Protein AF-A0A640UUY5-F1 (afdb_monomer_lite)

Sequence (96 aa):
MIVTTAAQTWGETGHARYAFRLRVSSTANALLLAEWDRCRWVWNECVAKSKAVYAHNRAHPEDRQTCGPVQLSAMLTEARARIPWLCEAPRCRSSN

Secondary structure (DSSP, 8-state):
----PPPP--SS-------------HHHHHHHHHHHHHHHHHHHHHHHHHHHHHHHHHH-SSS-----HHHHHHHHHHHHHH-HHHH---------

Structure (mmCIF, N/CA/C/O backbone):
data_AF-A0A640UUY5-F1
#
_entry.id   AF-A0A640UUY5-F1
#
loop_
_atom_site.group_PDB
_atom_site.id
_atom_site.type_symbol
_atom_site.label_atom_id
_atom_site.label_alt_id
_atom_site.label_comp_id
_atom_site.label_asym_id
_atom_site.label_entity_id
_atom_site.label_seq_id
_atom_site.pdbx_PDB_ins_code
_atom_site.Cartn_x
_atom_site.Cartn_y
_atom_site.Cartn_z
_atom_site.occupancy
_atom_site.B_iso_or_equiv
_atom_site.auth_seq_id
_atom_site.auth_comp_id
_atom_site.auth_asym_id
_atom_site.auth_atom_id
_atom_site.pdbx_PDB_model_num
ATOM 1 N N . MET A 1 1 ? 4.110 -20.429 12.280 1.00 35.44 1 MET A N 1
ATOM 2 C CA . MET A 1 1 ? 5.572 -20.522 12.472 1.00 35.44 1 MET A CA 1
ATOM 3 C C . MET A 1 1 ? 5.913 -19.624 13.652 1.00 35.44 1 MET A C 1
ATOM 5 O O . MET A 1 1 ? 5.763 -18.416 13.534 1.00 35.44 1 MET A O 1
ATOM 9 N N . ILE A 1 2 ? 6.183 -20.204 14.822 1.00 36.06 2 ILE A N 1
ATOM 10 C CA . ILE A 1 2 ? 6.481 -19.445 16.047 1.00 36.06 2 ILE A CA 1
ATOM 11 C C . ILE A 1 2 ? 7.974 -19.113 16.001 1.00 36.06 2 ILE A C 1
ATOM 13 O O . ILE A 1 2 ? 8.793 -20.026 15.952 1.00 36.06 2 ILE A O 1
ATOM 17 N N . VAL A 1 3 ? 8.324 -17.827 15.947 1.00 37.91 3 VAL A N 1
ATOM 18 C CA . VAL A 1 3 ? 9.723 -17.384 15.991 1.00 37.91 3 VAL A CA 1
ATOM 19 C C . VAL A 1 3 ? 10.154 -17.347 17.453 1.00 37.91 3 VAL A C 1
ATOM 21 O O . VAL A 1 3 ? 9.717 -16.490 18.219 1.00 37.91 3 VAL A O 1
ATOM 24 N N . THR A 1 4 ? 10.983 -18.310 17.843 1.00 43.22 4 THR A N 1
ATOM 25 C CA . THR A 1 4 ? 11.621 -18.365 19.161 1.00 43.22 4 THR A CA 1
ATOM 26 C C . THR A 1 4 ? 12.947 -17.614 19.093 1.00 43.22 4 THR A C 1
ATOM 28 O O . THR A 1 4 ? 13.912 -18.114 18.521 1.00 43.22 4 THR A O 1
ATOM 31 N N . THR A 1 5 ? 13.009 -16.415 19.670 1.00 48.38 5 THR A N 1
ATOM 32 C CA . THR A 1 5 ? 14.272 -15.685 19.862 1.00 48.38 5 THR A CA 1
ATOM 33 C C . THR A 1 5 ? 14.989 -16.234 21.099 1.00 48.38 5 THR A C 1
ATOM 35 O O . THR A 1 5 ? 14.388 -16.329 22.170 1.00 48.38 5 THR A O 1
ATOM 38 N N . ALA A 1 6 ? 16.258 -16.626 20.949 1.00 54.06 6 ALA A N 1
ATOM 39 C CA . ALA A 1 6 ? 17.086 -17.170 22.025 1.00 54.06 6 ALA A CA 1
ATOM 40 C C . ALA A 1 6 ? 17.405 -16.112 23.098 1.00 54.06 6 ALA A C 1
ATOM 42 O O . ALA A 1 6 ? 17.679 -14.954 22.784 1.00 54.06 6 ALA A O 1
ATOM 43 N N . ALA A 1 7 ? 17.371 -16.529 24.365 1.00 53.00 7 ALA A N 1
ATOM 44 C CA . ALA A 1 7 ? 17.656 -15.689 25.523 1.00 53.00 7 ALA A CA 1
ATOM 45 C C . ALA A 1 7 ? 19.172 -15.532 25.735 1.00 53.00 7 ALA A C 1
ATOM 47 O O . ALA A 1 7 ? 19.895 -16.525 25.786 1.00 53.00 7 ALA A O 1
ATOM 48 N N . GLN A 1 8 ? 19.642 -14.292 25.892 1.00 49.50 8 GLN A N 1
ATOM 49 C CA . GLN A 1 8 ? 20.980 -13.991 26.409 1.00 49.50 8 GLN A CA 1
ATOM 50 C C . GLN A 1 8 ? 20.921 -13.884 27.935 1.00 49.50 8 GLN A C 1
ATOM 52 O O . GLN A 1 8 ? 20.095 -13.151 28.478 1.00 49.50 8 GLN A O 1
ATOM 57 N N . THR A 1 9 ? 21.797 -14.616 28.621 1.00 53.59 9 THR A N 1
ATOM 58 C CA . THR A 1 9 ? 21.913 -14.618 30.082 1.00 53.59 9 THR A CA 1
ATOM 59 C C . THR A 1 9 ? 22.946 -13.587 30.523 1.00 53.59 9 THR A C 1
ATOM 61 O O . THR A 1 9 ? 24.149 -13.818 30.396 1.00 53.59 9 THR A O 1
ATOM 64 N N . TRP A 1 10 ? 22.479 -12.460 31.052 1.00 46.84 10 TRP A N 1
ATOM 65 C CA . TRP A 1 10 ? 23.286 -11.573 31.891 1.00 46.84 10 TRP A CA 1
ATOM 66 C C . TRP A 1 10 ? 22.914 -11.816 33.358 1.00 46.8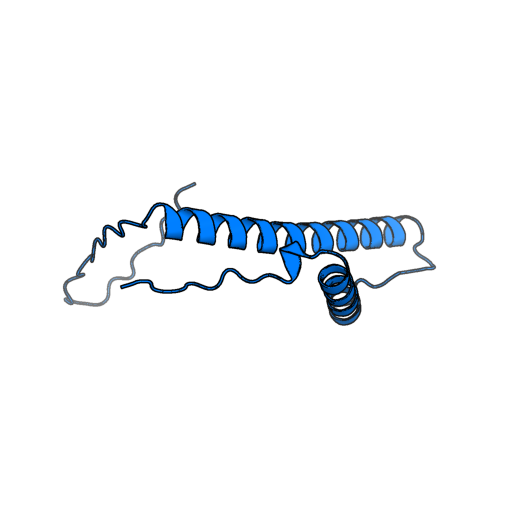4 10 TRP A C 1
ATOM 68 O O . TRP A 1 10 ? 21.750 -12.077 33.655 1.00 46.84 10 TRP A O 1
ATOM 78 N N . GLY A 1 11 ? 23.926 -11.818 34.232 1.00 52.12 11 GLY A N 1
ATOM 79 C CA . GLY A 1 11 ? 23.881 -12.295 35.619 1.00 52.12 11 GLY A CA 1
ATOM 80 C C . GLY A 1 11 ? 22.692 -11.811 36.455 1.00 52.12 11 GLY A C 1
ATOM 81 O O . GLY A 1 11 ? 22.138 -10.744 36.203 1.00 52.12 11 GLY A O 1
ATOM 82 N N . GLU A 1 12 ? 22.314 -12.656 37.423 1.00 65.50 12 GLU A N 1
ATOM 83 C CA . GLU A 1 12 ? 21.262 -12.506 38.446 1.00 65.50 12 GLU A CA 1
ATOM 84 C C . GLU A 1 12 ? 20.436 -11.211 38.376 1.00 65.50 12 GLU A C 1
ATOM 86 O O . GLU A 1 12 ? 20.540 -10.307 39.198 1.00 65.50 12 GLU A O 1
ATOM 91 N N . THR A 1 13 ? 19.563 -11.139 37.377 1.00 57.91 13 THR A N 1
ATOM 92 C CA . THR A 1 13 ? 18.531 -10.113 37.251 1.00 57.91 13 THR A CA 1
ATOM 93 C C . THR A 1 13 ? 17.258 -10.842 36.855 1.00 57.91 13 THR A C 1
ATOM 95 O O . THR A 1 13 ? 17.090 -11.284 35.721 1.00 57.91 13 THR A O 1
ATOM 98 N N . GLY A 1 14 ? 16.394 -11.086 37.846 1.00 62.47 14 GLY A N 1
ATOM 99 C CA . GLY A 1 14 ? 15.186 -11.895 37.687 1.00 62.47 14 GLY A CA 1
ATOM 100 C C . GLY A 1 14 ? 14.373 -11.463 36.466 1.00 62.47 14 GLY A C 1
ATOM 101 O O . GLY A 1 14 ? 13.906 -10.329 36.380 1.00 62.47 14 GLY A O 1
ATOM 102 N N . HIS A 1 15 ? 14.209 -12.368 35.502 1.00 64.62 15 HIS A N 1
ATOM 103 C CA . HIS A 1 15 ? 13.438 -12.101 34.295 1.00 64.62 15 HIS A CA 1
ATOM 104 C C . HIS A 1 15 ? 11.941 -12.029 34.630 1.00 64.62 15 HIS A C 1
ATOM 106 O O . HIS A 1 15 ? 11.269 -13.052 34.767 1.00 64.62 15 HIS A O 1
ATOM 112 N N . ALA A 1 16 ? 11.392 -10.819 34.730 1.00 72.81 16 ALA A N 1
ATOM 113 C CA . ALA A 1 16 ? 9.951 -10.620 34.827 1.00 72.81 16 ALA A CA 1
ATOM 114 C C . ALA A 1 16 ? 9.305 -10.795 33.442 1.00 72.81 16 ALA A C 1
ATOM 116 O O . ALA A 1 16 ? 9.428 -9.942 32.561 1.00 72.81 16 ALA A O 1
ATOM 117 N N . ARG A 1 17 ? 8.598 -11.912 33.233 1.00 74.94 17 ARG A N 1
ATOM 118 C CA . ARG A 1 17 ? 7.712 -12.086 32.073 1.00 74.94 17 ARG A CA 1
ATOM 119 C C . ARG A 1 17 ? 6.372 -11.424 32.365 1.00 74.94 17 ARG A C 1
ATOM 121 O O . ARG A 1 17 ? 5.518 -11.996 33.037 1.00 74.94 17 ARG A O 1
ATOM 128 N N . TYR A 1 18 ? 6.172 -10.237 31.812 1.00 66.25 18 TYR A N 1
ATOM 129 C CA . TYR A 1 18 ? 4.861 -9.605 31.814 1.00 66.25 18 TYR A CA 1
ATOM 130 C C . TYR A 1 18 ? 3.973 -10.254 30.751 1.00 66.25 18 TYR A C 1
ATOM 132 O O . TYR A 1 18 ? 4.172 -10.074 29.550 1.00 66.25 18 TYR A O 1
ATOM 140 N N . ALA A 1 19 ? 2.988 -11.030 31.197 1.00 70.69 19 ALA A N 1
ATOM 141 C CA . ALA A 1 19 ? 1.937 -11.553 30.337 1.00 70.69 19 ALA A CA 1
ATOM 142 C C . ALA A 1 19 ? 0.747 -10.585 30.351 1.00 70.69 19 ALA A C 1
ATOM 144 O O . ALA A 1 19 ? -0.163 -10.702 31.171 1.00 70.69 19 ALA A O 1
ATOM 145 N N . PHE A 1 20 ? 0.744 -9.615 29.438 1.00 64.38 20 PHE A N 1
ATOM 146 C CA . PHE A 1 20 ? -0.415 -8.750 29.236 1.00 64.38 20 PHE A CA 1
ATOM 147 C C . PHE A 1 20 ? -1.458 -9.477 28.382 1.00 64.38 20 PHE A C 1
ATOM 149 O O . PHE A 1 20 ? -1.206 -9.808 27.224 1.00 64.38 20 PHE A O 1
ATOM 156 N N . ARG A 1 21 ? -2.655 -9.712 28.932 1.00 71.38 21 ARG A N 1
ATOM 157 C CA . ARG A 1 21 ? -3.824 -10.092 28.125 1.00 71.38 21 ARG A CA 1
ATOM 158 C C . ARG A 1 21 ? -4.527 -8.824 27.664 1.00 71.38 21 ARG A C 1
ATOM 160 O O . ARG A 1 21 ? -5.382 -8.296 28.372 1.00 71.38 21 ARG A O 1
ATOM 167 N N . LEU A 1 22 ? -4.164 -8.339 26.480 1.00 70.06 22 LEU A N 1
ATOM 168 C CA . LEU A 1 22 ? -4.882 -7.237 25.850 1.00 70.06 22 LEU A CA 1
ATOM 169 C C . LEU A 1 22 ? -6.270 -7.740 25.419 1.00 70.06 22 LEU A C 1
ATOM 171 O O . LEU A 1 22 ? -6.390 -8.543 24.495 1.00 70.06 22 LEU A O 1
ATOM 175 N N . ARG A 1 23 ? -7.331 -7.290 26.095 1.00 77.19 23 ARG A N 1
ATOM 176 C CA . ARG A 1 23 ? -8.700 -7.439 25.589 1.00 77.19 23 ARG A CA 1
ATOM 177 C C . ARG A 1 23 ? -8.954 -6.304 24.610 1.00 77.19 23 ARG A C 1
ATOM 179 O O . ARG A 1 23 ? -9.325 -5.205 25.006 1.00 77.19 23 ARG A O 1
ATOM 186 N N . VAL A 1 24 ? -8.699 -6.569 23.335 1.00 73.44 24 VAL A N 1
ATOM 187 C CA . VAL A 1 24 ? -9.046 -5.646 22.254 1.00 73.44 24 VAL A CA 1
ATOM 188 C C . VAL A 1 24 ? -10.573 -5.591 22.172 1.00 73.44 24 VAL A C 1
ATOM 190 O O . VAL A 1 24 ? -11.221 -6.632 22.063 1.00 73.44 24 VAL A O 1
ATOM 193 N N . SER A 1 25 ? -11.162 -4.396 22.269 1.00 82.31 25 SER A N 1
ATOM 194 C CA . SER A 1 25 ? -12.599 -4.242 22.024 1.00 82.31 25 SER A CA 1
ATOM 195 C C . SER A 1 25 ? -12.919 -4.663 20.587 1.00 82.31 25 SER A C 1
ATOM 197 O O . SER A 1 25 ? -12.089 -4.508 19.691 1.00 82.31 25 SER A O 1
ATOM 199 N N . SER A 1 26 ? -14.119 -5.185 20.336 1.00 81.94 26 SER A N 1
ATOM 200 C CA . SER A 1 26 ? -14.542 -5.564 18.977 1.00 81.94 26 SER A CA 1
ATOM 201 C C . SER A 1 26 ? -14.355 -4.413 17.980 1.00 81.94 26 SER A C 1
ATOM 203 O O . SER A 1 26 ? -13.876 -4.632 16.869 1.00 81.94 26 SER A O 1
ATOM 205 N N . THR A 1 27 ? -14.626 -3.182 18.419 1.00 84.12 27 THR A N 1
ATOM 206 C CA . THR A 1 27 ? -14.374 -1.953 17.661 1.00 84.12 27 THR A CA 1
ATOM 207 C C . THR A 1 27 ? -12.893 -1.763 17.342 1.00 84.12 27 THR A C 1
ATOM 209 O O . THR A 1 27 ? -12.545 -1.558 16.185 1.00 84.12 27 THR A O 1
ATOM 212 N N . ALA A 1 28 ? -12.001 -1.867 18.331 1.00 84.38 28 ALA A N 1
ATOM 213 C CA . ALA A 1 28 ? -10.565 -1.711 18.103 1.00 84.38 28 ALA A CA 1
ATOM 214 C C . ALA A 1 28 ? -10.017 -2.785 17.148 1.00 84.38 28 ALA A C 1
ATOM 216 O O . ALA A 1 28 ? -9.191 -2.478 16.292 1.00 84.38 28 ALA A O 1
ATOM 217 N N . ASN A 1 29 ? -10.522 -4.018 17.231 1.00 85.88 29 ASN A N 1
ATOM 218 C CA . ASN A 1 29 ? -10.144 -5.085 16.307 1.00 85.88 29 ASN A CA 1
ATOM 219 C C . ASN A 1 29 ? -10.582 -4.773 14.867 1.00 85.88 29 ASN A C 1
ATOM 221 O O . ASN A 1 29 ? -9.788 -4.908 13.940 1.00 85.88 29 ASN A O 1
ATOM 225 N N . ALA A 1 30 ? -11.820 -4.305 14.680 1.00 86.00 30 ALA A N 1
ATOM 226 C CA . ALA A 1 30 ? -12.329 -3.923 13.364 1.00 86.00 30 ALA A CA 1
ATOM 227 C C . ALA A 1 30 ? -11.512 -2.778 12.739 1.00 86.00 30 ALA A C 1
ATOM 229 O O . ALA A 1 30 ? -11.181 -2.834 11.557 1.00 86.00 30 ALA A O 1
ATOM 230 N N . LEU A 1 31 ? -11.128 -1.771 13.533 1.00 84.94 31 LEU A N 1
ATOM 231 C CA . LEU A 1 31 ? -10.295 -0.662 13.056 1.00 84.94 31 LEU A CA 1
ATOM 232 C C .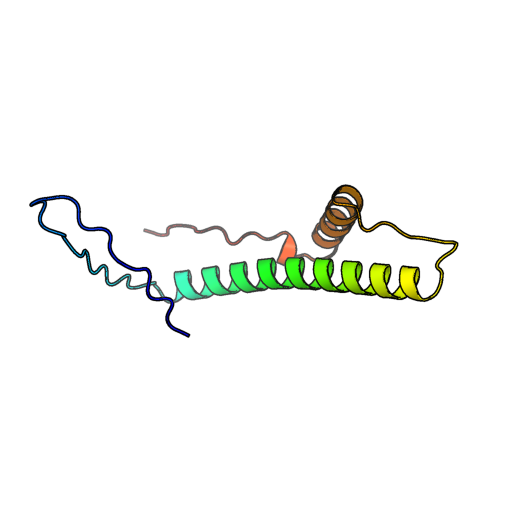 LEU A 1 31 ? -8.880 -1.119 12.677 1.00 84.94 31 LEU A C 1
ATOM 234 O O . LEU A 1 31 ? -8.353 -0.680 11.657 1.00 84.94 31 LEU A O 1
ATOM 238 N N . LEU A 1 32 ? -8.279 -2.017 13.464 1.00 85.69 32 LEU A N 1
ATOM 239 C CA . LEU A 1 32 ? -6.962 -2.581 13.162 1.00 85.69 32 LEU A CA 1
ATOM 240 C C . LEU A 1 32 ? -6.976 -3.392 11.866 1.00 85.69 32 LEU A C 1
ATOM 242 O O . LEU A 1 32 ? -6.071 -3.240 11.050 1.00 85.69 32 LEU A O 1
ATOM 246 N N . LEU A 1 33 ? -8.008 -4.210 11.649 1.00 87.38 33 LEU A N 1
ATOM 247 C CA . LEU A 1 33 ? -8.174 -4.952 10.398 1.00 87.38 33 LEU A CA 1
ATOM 248 C C . LEU A 1 33 ? -8.372 -4.004 9.210 1.00 87.38 33 LEU A C 1
ATOM 250 O O . LEU A 1 33 ? -7.707 -4.163 8.193 1.00 87.38 33 LEU A O 1
ATOM 254 N N . ALA A 1 34 ? -9.186 -2.958 9.364 1.00 86.00 34 ALA A N 1
ATOM 255 C CA . ALA A 1 34 ? -9.380 -1.960 8.315 1.00 86.00 34 ALA A CA 1
ATOM 256 C C . ALA A 1 34 ? -8.093 -1.182 7.975 1.00 86.00 34 ALA A C 1
ATOM 258 O O . ALA A 1 34 ? -7.905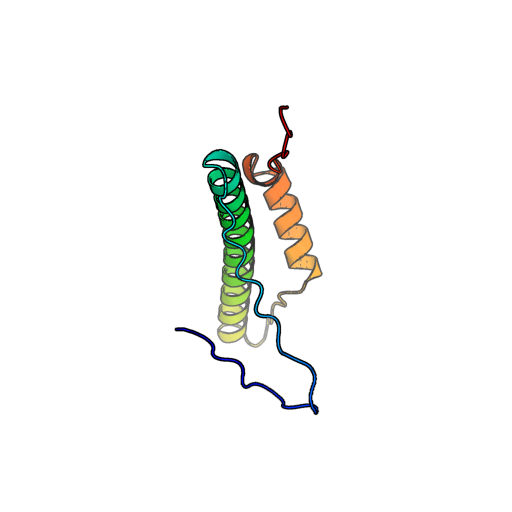 -0.752 6.839 1.00 86.00 34 ALA A O 1
ATOM 259 N N . GLU A 1 35 ? -7.205 -0.941 8.943 1.00 86.62 35 GLU A N 1
ATOM 260 C CA . GLU A 1 35 ? -5.869 -0.368 8.697 1.00 86.62 35 GLU A CA 1
ATOM 261 C C . GLU A 1 35 ? -4.933 -1.363 8.028 1.00 86.62 35 GLU A C 1
ATOM 263 O O . GLU A 1 35 ? -4.241 -1.022 7.065 1.00 86.62 35 GLU A O 1
ATOM 268 N N . TRP A 1 36 ? -4.963 -2.607 8.489 1.00 88.31 36 TRP A N 1
ATOM 269 C CA . TRP A 1 36 ? -4.183 -3.675 7.898 1.00 88.31 36 TRP A CA 1
ATOM 270 C C . TRP A 1 36 ? -4.532 -3.889 6.425 1.00 88.31 36 TRP A C 1
ATOM 272 O O . TRP A 1 36 ? -3.630 -3.956 5.593 1.00 88.31 36 TRP A O 1
ATOM 282 N N . ASP A 1 37 ? -5.818 -3.931 6.082 1.00 88.00 37 ASP A N 1
ATOM 283 C CA . ASP A 1 37 ? -6.278 -4.128 4.708 1.00 88.00 37 ASP A CA 1
ATOM 284 C C . ASP A 1 37 ? -5.818 -2.992 3.785 1.00 88.00 37 ASP A C 1
ATOM 286 O O . ASP A 1 37 ? -5.389 -3.244 2.656 1.00 88.00 37 ASP A O 1
ATOM 290 N N . ARG A 1 38 ? -5.790 -1.748 4.284 1.00 85.94 38 ARG A N 1
ATOM 291 C CA . ARG A 1 38 ? -5.254 -0.592 3.547 1.00 85.94 38 ARG A CA 1
ATOM 292 C C . ARG A 1 38 ? -3.752 -0.699 3.319 1.00 85.94 38 ARG A C 1
ATOM 294 O O . ARG A 1 38 ? -3.298 -0.572 2.181 1.00 85.94 38 ARG A O 1
ATOM 301 N N . CYS A 1 39 ? -2.983 -0.988 4.368 1.00 88.62 39 CYS A N 1
ATOM 302 C CA . CYS A 1 39 ? -1.537 -1.204 4.258 1.00 88.62 39 CYS A CA 1
ATOM 303 C C . CYS A 1 39 ? -1.212 -2.356 3.297 1.00 88.62 39 CYS A C 1
ATOM 305 O O . CYS A 1 39 ? -0.318 -2.249 2.456 1.00 88.62 39 CYS A O 1
ATOM 307 N N . ARG A 1 40 ? -1.975 -3.449 3.387 1.00 91.06 40 ARG A N 1
ATOM 308 C CA . ARG A 1 40 ? -1.841 -4.625 2.528 1.00 91.06 40 ARG A CA 1
ATOM 309 C C . ARG A 1 40 ? -2.138 -4.294 1.070 1.00 91.06 40 ARG A C 1
ATOM 311 O O . ARG A 1 40 ? -1.418 -4.768 0.194 1.00 91.06 40 ARG A O 1
ATOM 318 N N . TRP A 1 41 ? -3.159 -3.486 0.805 1.00 91.94 41 TRP A N 1
ATOM 319 C CA . TRP A 1 41 ? -3.462 -3.037 -0.549 1.00 91.94 41 TRP A CA 1
ATOM 320 C C . TRP A 1 41 ? -2.320 -2.200 -1.134 1.00 91.94 41 TRP A C 1
ATOM 322 O O . TRP A 1 41 ? -1.811 -2.539 -2.199 1.00 91.94 41 TRP A O 1
ATOM 332 N N . VAL A 1 42 ? -1.835 -1.189 -0.400 1.00 89.75 42 VAL A N 1
ATOM 333 C CA . VAL A 1 42 ? -0.702 -0.345 -0.834 1.00 89.75 42 VAL A CA 1
ATOM 334 C C . VAL A 1 42 ? 0.527 -1.193 -1.161 1.00 89.75 42 VAL A C 1
ATOM 336 O O . VAL A 1 42 ? 1.170 -1.000 -2.193 1.00 89.75 42 VAL A O 1
ATOM 339 N N . TRP A 1 43 ? 0.838 -2.166 -0.304 1.00 89.19 43 TRP A N 1
ATOM 340 C CA . TRP A 1 43 ? 1.931 -3.102 -0.537 1.00 89.19 43 TRP A CA 1
ATOM 341 C C . TRP A 1 43 ? 1.740 -3.912 -1.824 1.00 89.19 43 TRP A C 1
ATOM 343 O O . TRP A 1 43 ? 2.667 -4.021 -2.630 1.00 89.19 43 TRP A O 1
ATOM 353 N N . ASN A 1 44 ? 0.545 -4.465 -2.037 1.00 93.44 44 ASN A N 1
ATOM 354 C CA . ASN A 1 44 ? 0.250 -5.272 -3.218 1.00 93.44 44 ASN A CA 1
ATOM 355 C C . ASN A 1 44 ? 0.398 -4.468 -4.514 1.00 93.44 44 ASN A C 1
ATOM 357 O O . ASN A 1 44 ? 0.981 -4.985 -5.465 1.00 93.44 44 ASN A O 1
ATOM 361 N N . GLU A 1 45 ? -0.044 -3.210 -4.538 1.00 91.75 45 GLU A N 1
ATOM 362 C CA . GLU A 1 45 ? 0.123 -2.324 -5.697 1.00 91.75 45 GLU A CA 1
ATOM 363 C C . GLU A 1 45 ? 1.602 -2.052 -6.006 1.00 91.75 45 GLU A C 1
ATOM 365 O O . GLU A 1 45 ? 2.042 -2.179 -7.152 1.00 91.75 45 GLU A O 1
ATOM 370 N N . CYS A 1 46 ? 2.411 -1.762 -4.982 1.00 90.12 46 CYS A N 1
ATOM 371 C CA . CYS A 1 46 ? 3.858 -1.596 -5.143 1.00 90.12 46 CYS A CA 1
ATOM 372 C C . CYS A 1 46 ? 4.524 -2.868 -5.692 1.00 90.12 46 CYS A C 1
ATOM 374 O O . CYS A 1 46 ? 5.362 -2.801 -6.596 1.00 90.12 46 CYS A O 1
ATOM 376 N N . VAL A 1 47 ? 4.138 -4.041 -5.179 1.00 92.50 47 VAL A N 1
ATOM 377 C CA . VAL A 1 47 ? 4.658 -5.333 -5.650 1.00 92.50 47 VAL A CA 1
ATOM 378 C C . VAL A 1 47 ? 4.222 -5.616 -7.087 1.00 92.50 47 VAL A C 1
ATOM 380 O O . VAL A 1 47 ? 5.044 -6.067 -7.885 1.00 92.50 47 VAL A O 1
ATOM 383 N N . ALA A 1 48 ? 2.966 -5.346 -7.443 1.00 92.94 48 ALA A N 1
ATOM 384 C CA . ALA A 1 48 ? 2.459 -5.522 -8.800 1.00 92.94 48 ALA A CA 1
ATOM 385 C C . ALA A 1 48 ? 3.225 -4.639 -9.793 1.00 92.94 48 ALA A C 1
ATOM 387 O O . ALA A 1 48 ? 3.705 -5.135 -10.816 1.00 92.94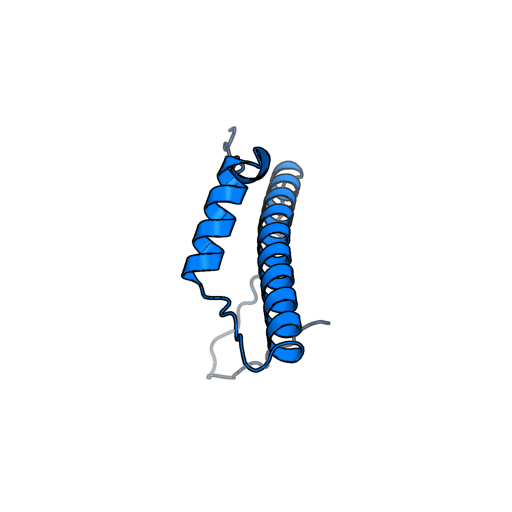 48 ALA A O 1
ATOM 388 N N . LYS A 1 49 ? 3.439 -3.361 -9.451 1.00 91.00 49 LYS A N 1
ATOM 389 C CA . LYS A 1 49 ? 4.219 -2.431 -10.275 1.00 91.00 49 LYS A CA 1
ATOM 390 C C . LYS A 1 49 ? 5.672 -2.881 -10.430 1.00 91.00 49 LYS A C 1
ATOM 392 O O . LYS A 1 49 ? 6.187 -2.893 -11.544 1.00 91.00 49 LYS A O 1
ATOM 397 N N . SER A 1 50 ? 6.311 -3.303 -9.338 1.00 89.00 50 SER A N 1
ATOM 398 C CA . SER A 1 50 ? 7.683 -3.823 -9.359 1.00 89.00 50 SER A CA 1
ATOM 399 C C . SER A 1 50 ? 7.813 -5.057 -10.258 1.00 89.00 50 SER A C 1
ATOM 401 O O . SER A 1 50 ? 8.698 -5.115 -11.111 1.00 89.00 50 SER A O 1
ATOM 403 N N . LYS A 1 51 ? 6.881 -6.012 -10.147 1.00 92.31 51 LYS A N 1
ATOM 404 C CA . LYS A 1 51 ? 6.844 -7.204 -11.008 1.00 92.31 51 LYS A CA 1
ATOM 405 C C . LYS A 1 51 ? 6.634 -6.854 -12.479 1.00 92.31 51 LYS A C 1
ATOM 407 O O . LYS A 1 51 ? 7.290 -7.451 -13.327 1.00 92.31 51 LYS A O 1
ATOM 412 N N . ALA A 1 52 ? 5.761 -5.893 -12.779 1.00 91.44 52 ALA A N 1
ATOM 413 C CA . ALA A 1 52 ? 5.524 -5.438 -14.146 1.00 91.44 52 ALA A CA 1
ATOM 414 C C . ALA A 1 52 ? 6.784 -4.807 -14.759 1.00 91.44 52 ALA A C 1
ATOM 416 O O . ALA A 1 52 ? 7.167 -5.174 -15.866 1.00 91.44 52 ALA A O 1
ATOM 417 N N . VAL A 1 53 ? 7.475 -3.934 -14.017 1.00 91.19 53 VAL A N 1
ATOM 418 C CA . VAL A 1 53 ? 8.746 -3.331 -14.459 1.00 91.19 53 VAL A CA 1
ATOM 419 C C . VAL A 1 53 ? 9.831 -4.393 -14.634 1.00 91.19 53 VAL A C 1
ATOM 421 O O . VAL A 1 53 ? 10.557 -4.382 -15.623 1.00 91.19 53 VAL A O 1
ATOM 424 N N . TYR A 1 54 ? 9.926 -5.355 -13.715 1.00 89.50 54 TYR A N 1
ATOM 425 C CA . TYR A 1 54 ? 10.870 -6.461 -13.848 1.00 89.50 54 TYR A CA 1
ATOM 426 C C . TYR A 1 54 ? 10.599 -7.303 -15.105 1.00 89.50 54 TYR A C 1
ATOM 428 O O . TYR A 1 54 ? 11.529 -7.614 -15.849 1.00 89.50 54 TYR A O 1
ATOM 436 N N . ALA A 1 55 ? 9.335 -7.650 -15.365 1.00 92.00 55 ALA A N 1
ATOM 437 C CA . ALA A 1 55 ? 8.943 -8.393 -16.559 1.00 92.00 55 ALA A CA 1
ATOM 438 C C . ALA A 1 55 ? 9.232 -7.600 -17.843 1.00 92.00 55 ALA A C 1
ATOM 440 O O . ALA A 1 55 ? 9.782 -8.164 -18.786 1.00 92.00 55 ALA A O 1
ATOM 441 N N . HIS A 1 56 ? 8.943 -6.295 -17.846 1.00 89.25 56 HIS A N 1
ATOM 442 C CA . HIS A 1 56 ? 9.269 -5.391 -18.947 1.00 89.25 56 HIS A CA 1
ATOM 443 C C . HIS A 1 56 ? 10.771 -5.377 -19.234 1.00 89.25 56 HIS A C 1
ATOM 445 O O . HIS A 1 56 ? 11.183 -5.658 -20.350 1.00 89.25 56 HIS A O 1
ATOM 451 N N . ASN A 1 57 ? 11.603 -5.149 -18.217 1.00 90.31 57 ASN A N 1
ATOM 452 C CA . ASN A 1 57 ? 13.060 -5.088 -18.373 1.00 90.31 57 ASN A CA 1
ATOM 453 C C . ASN A 1 57 ? 13.673 -6.415 -18.820 1.00 90.31 57 ASN A C 1
ATOM 455 O O . ASN A 1 57 ? 14.749 -6.438 -19.413 1.00 90.31 57 ASN A O 1
ATOM 459 N N . ARG A 1 58 ? 13.012 -7.530 -18.497 1.00 89.75 58 ARG A N 1
ATOM 460 C CA . ARG A 1 58 ? 13.408 -8.855 -18.967 1.00 89.75 58 ARG A CA 1
ATOM 461 C C . ARG A 1 58 ? 13.059 -9.065 -20.442 1.00 89.75 58 ARG A C 1
ATOM 463 O O . ARG A 1 58 ? 13.799 -9.769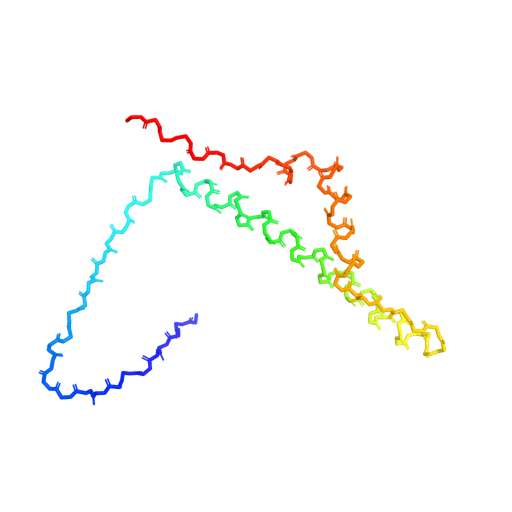 -21.120 1.00 89.75 58 ARG A O 1
ATOM 470 N N . ALA A 1 59 ? 11.950 -8.497 -20.912 1.00 91.12 59 ALA A N 1
ATOM 471 C CA . ALA A 1 59 ? 11.516 -8.574 -22.306 1.00 91.12 59 ALA A CA 1
ATOM 472 C C . ALA A 1 59 ? 12.222 -7.547 -23.212 1.00 91.12 59 ALA A C 1
ATOM 474 O O . ALA A 1 59 ? 12.484 -7.851 -24.370 1.00 91.12 59 ALA A O 1
ATOM 475 N N . HIS A 1 60 ? 12.561 -6.375 -22.668 1.00 87.38 60 HIS A N 1
ATOM 476 C CA . HIS A 1 60 ? 13.160 -5.238 -23.370 1.00 87.38 60 HIS A CA 1
ATOM 477 C C . HIS A 1 60 ? 14.450 -4.801 -22.661 1.00 87.38 60 HIS A C 1
ATOM 479 O O . HIS A 1 60 ? 14.448 -3.854 -21.868 1.00 87.38 60 HIS A O 1
ATOM 485 N N . PRO A 1 61 ? 15.567 -5.518 -22.878 1.00 82.81 61 PRO A N 1
ATOM 486 C CA . PRO A 1 61 ? 16.831 -5.213 -22.216 1.00 82.81 61 PRO A CA 1
ATOM 487 C C . PRO A 1 61 ? 17.439 -3.871 -22.657 1.00 82.81 61 PRO A C 1
ATOM 489 O O . PRO A 1 61 ? 18.209 -3.297 -21.883 1.00 82.81 61 PRO A O 1
ATOM 492 N N . GLU A 1 62 ? 17.089 -3.382 -23.850 1.00 86.38 62 GLU A N 1
ATOM 493 C CA . GLU A 1 62 ? 17.442 -2.062 -24.386 1.00 86.38 62 GLU A CA 1
ATOM 494 C C . GLU A 1 62 ? 16.623 -0.897 -23.800 1.00 86.38 62 GLU A C 1
ATOM 496 O O . GLU A 1 62 ? 17.162 0.200 -23.670 1.00 86.38 62 GLU A O 1
ATOM 501 N N . ASP A 1 63 ? 15.372 -1.130 -23.384 1.00 84.69 63 ASP A N 1
ATOM 502 C CA . ASP A 1 63 ? 14.487 -0.116 -22.791 1.00 84.69 63 ASP A CA 1
ATOM 503 C C . ASP A 1 63 ? 14.175 -0.453 -21.326 1.00 84.69 63 ASP A C 1
ATOM 505 O O . ASP A 1 63 ? 13.091 -0.908 -20.946 1.00 84.69 63 ASP A O 1
ATOM 509 N N . ARG A 1 64 ? 15.183 -0.281 -20.466 1.00 81.88 64 ARG A N 1
ATOM 510 C CA . ARG A 1 64 ? 15.028 -0.564 -19.037 1.00 81.88 64 ARG A CA 1
ATOM 511 C C . ARG A 1 64 ? 14.237 0.537 -18.351 1.00 81.88 64 ARG A C 1
ATOM 513 O O . ARG A 1 64 ? 14.715 1.651 -18.148 1.00 81.88 64 ARG A O 1
ATOM 520 N N . GLN A 1 65 ? 13.071 0.166 -17.856 1.00 85.50 65 GLN A N 1
ATOM 521 C CA . GLN A 1 65 ? 12.273 0.986 -16.967 1.00 85.50 65 GLN A CA 1
ATOM 522 C C . GLN A 1 65 ? 12.769 0.854 -15.529 1.00 85.50 65 GLN A C 1
ATOM 524 O O . GLN A 1 65 ? 13.142 -0.219 -15.056 1.00 85.50 65 GLN A O 1
ATOM 529 N N . THR A 1 66 ? 12.745 1.959 -14.795 1.00 81.81 66 THR A N 1
ATOM 530 C CA . THR A 1 66 ? 13.061 1.952 -13.365 1.00 81.81 66 THR A CA 1
ATOM 531 C C . THR A 1 66 ? 11.769 2.035 -12.563 1.00 81.81 66 THR A C 1
ATOM 533 O O . THR A 1 66 ? 10.835 2.730 -12.947 1.00 81.81 66 THR A O 1
ATOM 536 N N . CYS A 1 67 ? 11.710 1.311 -11.446 1.00 78.88 67 CYS A N 1
ATOM 537 C CA . CYS A 1 67 ? 10.654 1.429 -10.444 1.00 78.88 67 CYS A CA 1
ATOM 538 C C . CYS A 1 67 ? 11.221 2.217 -9.256 1.00 78.88 67 CYS A C 1
ATOM 540 O O . CYS A 1 67 ? 11.660 1.638 -8.263 1.00 78.88 67 CYS A O 1
ATOM 542 N N . GLY A 1 68 ? 11.327 3.539 -9.408 1.00 83.50 68 GLY A N 1
ATOM 543 C CA . GLY A 1 68 ? 11.906 4.396 -8.375 1.00 83.50 68 GLY A CA 1
ATOM 544 C C . GLY A 1 68 ? 10.923 4.684 -7.229 1.00 83.50 68 GLY A C 1
ATOM 545 O O . GLY A 1 68 ? 9.717 4.781 -7.471 1.00 83.50 68 GLY A O 1
ATOM 546 N N . PRO A 1 69 ? 11.407 4.915 -5.993 1.00 81.81 69 PRO A N 1
ATOM 547 C CA . PRO A 1 69 ? 10.549 5.261 -4.854 1.00 81.81 69 PRO A CA 1
ATOM 548 C C . PRO A 1 69 ? 9.730 6.543 -5.084 1.00 81.81 69 PRO A C 1
ATOM 550 O O . PRO A 1 69 ? 8.607 6.637 -4.599 1.00 81.81 69 PRO A O 1
ATOM 553 N N . VAL A 1 70 ? 10.243 7.492 -5.879 1.00 87.44 70 VAL A N 1
ATOM 554 C CA . VAL A 1 70 ? 9.529 8.725 -6.269 1.00 87.44 70 VAL A CA 1
ATOM 555 C C . VAL A 1 70 ? 8.354 8.441 -7.215 1.00 87.44 70 VAL A C 1
ATOM 557 O O . VAL A 1 70 ? 7.283 9.021 -7.069 1.00 87.44 70 VAL A O 1
ATOM 560 N N . GLN A 1 71 ? 8.512 7.523 -8.174 1.00 85.44 71 GLN A N 1
ATOM 561 C CA . GLN A 1 71 ? 7.409 7.137 -9.065 1.00 85.44 71 GLN A CA 1
ATOM 562 C C . GLN A 1 71 ? 6.324 6.375 -8.306 1.00 85.44 71 GLN A C 1
ATOM 564 O O . GLN A 1 71 ? 5.137 6.597 -8.535 1.00 85.44 71 GLN A O 1
ATOM 569 N N . LEU A 1 72 ? 6.724 5.501 -7.379 1.00 87.19 72 LEU A N 1
ATOM 570 C CA . LEU A 1 72 ? 5.782 4.787 -6.522 1.00 87.19 72 LEU A CA 1
ATOM 571 C C . LEU A 1 72 ? 5.021 5.747 -5.601 1.00 87.19 72 LEU A C 1
ATOM 573 O O . LEU A 1 72 ? 3.804 5.630 -5.488 1.00 87.19 72 LEU A O 1
ATOM 577 N N . SER A 1 73 ? 5.697 6.718 -4.979 1.00 87.81 73 SER A N 1
ATOM 578 C CA . SER A 1 73 ? 5.026 7.689 -4.107 1.00 87.81 73 SER A CA 1
ATOM 579 C C . SER A 1 73 ? 4.037 8.571 -4.874 1.00 87.81 73 SER A C 1
ATOM 581 O O . SER A 1 73 ? 2.931 8.806 -4.383 1.00 87.81 73 SER A O 1
ATOM 583 N N . ALA A 1 74 ? 4.378 8.995 -6.095 1.00 88.44 74 ALA A N 1
ATOM 584 C CA . ALA A 1 74 ? 3.465 9.723 -6.974 1.00 88.44 74 ALA A CA 1
ATOM 585 C C . ALA A 1 74 ? 2.234 8.873 -7.341 1.00 88.44 74 ALA A C 1
ATOM 587 O O . ALA A 1 74 ? 1.101 9.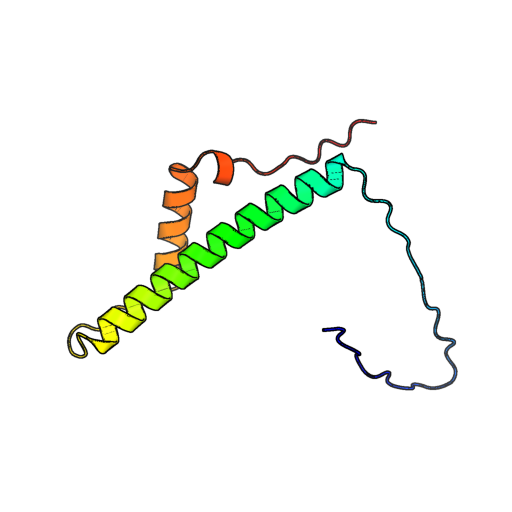309 -7.139 1.00 88.44 74 ALA A O 1
ATOM 588 N N . MET A 1 75 ? 2.443 7.622 -7.765 1.00 90.19 75 MET A N 1
ATOM 589 C CA . MET A 1 75 ? 1.364 6.681 -8.095 1.00 90.19 75 MET A CA 1
ATOM 590 C C . MET A 1 75 ? 0.417 6.445 -6.908 1.00 90.19 75 MET A C 1
ATOM 592 O O . MET A 1 75 ? -0.804 6.452 -7.070 1.00 90.19 75 MET A O 1
ATOM 596 N N . LEU A 1 76 ? 0.963 6.271 -5.701 1.00 88.69 76 LEU A N 1
ATOM 597 C CA . LEU A 1 76 ? 0.170 6.096 -4.483 1.00 88.69 76 LEU A CA 1
ATOM 598 C C . LEU A 1 76 ? -0.576 7.373 -4.084 1.00 88.69 76 LEU A C 1
ATOM 600 O O . LEU A 1 76 ? -1.687 7.296 -3.564 1.00 88.69 76 LEU A O 1
ATOM 604 N N . THR A 1 77 ? 0.003 8.545 -4.344 1.00 90.00 77 THR A N 1
ATOM 605 C CA . THR A 1 77 ? -0.659 9.833 -4.100 1.00 90.00 77 THR A CA 1
ATOM 606 C C . THR A 1 77 ? -1.875 9.998 -5.011 1.00 90.00 77 THR A C 1
ATOM 608 O O . THR A 1 77 ? -2.959 10.333 -4.534 1.00 90.00 77 THR A O 1
ATOM 611 N N . GLU A 1 78 ? -1.747 9.671 -6.298 1.00 89.31 78 GLU A N 1
ATOM 612 C CA . GLU A 1 78 ? -2.892 9.645 -7.213 1.00 89.31 78 GLU A CA 1
ATOM 613 C C . GLU A 1 78 ? -3.930 8.588 -6.823 1.00 89.31 78 GLU A C 1
ATOM 615 O O . GLU A 1 78 ? -5.135 8.822 -6.920 1.00 89.31 78 GLU A O 1
ATOM 620 N N . ALA A 1 79 ? -3.482 7.407 -6.388 1.00 88.06 79 ALA A N 1
ATOM 621 C CA . ALA A 1 79 ? -4.377 6.358 -5.915 1.00 88.06 79 ALA A CA 1
ATOM 622 C C . ALA A 1 79 ? -5.196 6.828 -4.707 1.00 88.06 79 ALA A C 1
ATOM 624 O O . ALA A 1 79 ? -6.406 6.627 -4.685 1.00 88.06 79 ALA A O 1
ATOM 625 N N . ARG A 1 80 ? -4.576 7.533 -3.751 1.00 85.56 80 ARG A N 1
ATOM 626 C CA . ARG A 1 80 ? -5.289 8.161 -2.627 1.00 85.56 80 ARG A CA 1
ATOM 627 C C . ARG A 1 80 ? -6.349 9.138 -3.124 1.00 85.56 80 ARG A C 1
ATOM 629 O O . ARG A 1 80 ? -7.487 9.039 -2.690 1.00 85.56 80 ARG A O 1
ATOM 636 N N . ALA A 1 81 ? -6.023 10.006 -4.080 1.00 87.06 81 ALA A N 1
ATOM 637 C CA . ALA A 1 81 ? -6.992 10.957 -4.630 1.00 87.06 81 ALA A CA 1
ATOM 638 C C . ALA A 1 81 ? -8.200 10.281 -5.314 1.00 87.06 81 ALA A C 1
ATOM 640 O O . ALA A 1 81 ? -9.297 10.832 -5.302 1.00 87.06 81 ALA A O 1
ATOM 641 N N . ARG A 1 82 ? -8.012 9.089 -5.899 1.00 87.19 82 ARG A N 1
ATOM 642 C CA . ARG A 1 82 ? -9.059 8.356 -6.636 1.00 87.19 82 ARG A CA 1
ATOM 643 C C . ARG A 1 82 ? -9.849 7.354 -5.799 1.00 87.19 82 ARG A C 1
ATOM 645 O O . ARG A 1 82 ? -10.939 6.972 -6.211 1.00 87.19 82 ARG A O 1
ATOM 652 N N . ILE A 1 83 ? -9.302 6.892 -4.678 1.00 86.06 83 ILE A N 1
ATOM 653 C CA . ILE A 1 83 ? -9.851 5.784 -3.891 1.00 86.06 83 ILE A CA 1
ATOM 654 C C . ILE A 1 83 ? -10.295 6.324 -2.522 1.00 86.06 83 ILE A C 1
ATOM 656 O O . ILE A 1 83 ? -9.464 6.452 -1.620 1.00 86.06 83 ILE A O 1
ATOM 660 N N . PRO A 1 84 ? -11.596 6.630 -2.329 1.00 81.94 84 PRO A N 1
ATOM 661 C CA . PRO A 1 84 ? -12.080 7.321 -1.130 1.00 81.94 84 PRO A CA 1
ATOM 662 C C . PRO A 1 84 ? -11.737 6.609 0.184 1.00 81.94 84 PRO A C 1
ATOM 664 O O . PRO A 1 84 ? -11.258 7.242 1.122 1.00 81.94 84 PRO A O 1
ATOM 667 N N . TRP A 1 85 ? -11.865 5.280 0.233 1.00 82.81 85 TRP A N 1
ATOM 668 C CA . TRP A 1 85 ? -11.542 4.499 1.433 1.00 82.81 85 TRP A CA 1
ATOM 669 C C . TRP A 1 85 ? -10.049 4.516 1.788 1.00 82.81 85 TRP A C 1
ATOM 671 O O . TRP A 1 85 ? -9.695 4.261 2.933 1.00 82.81 85 TRP A O 1
ATOM 681 N N . LEU A 1 86 ? -9.160 4.828 0.839 1.00 81.19 86 LEU A N 1
ATOM 682 C CA . LEU A 1 86 ? -7.722 4.954 1.091 1.00 81.19 86 LEU A CA 1
ATOM 683 C C . LEU A 1 86 ? -7.367 6.324 1.697 1.00 81.19 86 LEU A C 1
ATOM 685 O O . LEU A 1 86 ? -6.349 6.456 2.380 1.00 81.19 86 LEU A O 1
ATOM 689 N N . CYS A 1 87 ? -8.203 7.340 1.459 1.00 73.31 87 CYS A N 1
ATOM 690 C CA . CYS A 1 87 ? -8.072 8.661 2.074 1.00 73.31 87 CYS A CA 1
ATOM 691 C C . CYS A 1 87 ? -8.567 8.695 3.521 1.00 73.31 87 CYS A C 1
ATOM 693 O O . CYS A 1 87 ? -8.020 9.437 4.340 1.00 73.31 87 CYS A O 1
ATOM 695 N N . GLU A 1 88 ? -9.592 7.912 3.844 1.00 69.12 88 GLU A N 1
ATOM 696 C CA . GLU A 1 88 ? -10.198 7.911 5.170 1.00 69.12 88 GLU A CA 1
ATOM 697 C C . GLU A 1 88 ? -9.356 7.089 6.155 1.00 69.12 88 GLU A C 1
ATOM 699 O O . GLU A 1 88 ? -9.400 5.861 6.195 1.00 69.12 88 GLU A O 1
ATOM 704 N N . ALA A 1 89 ? -8.561 7.776 6.978 1.00 61.12 89 ALA A N 1
ATOM 705 C CA . ALA A 1 89 ? -7.940 7.147 8.136 1.00 61.12 89 ALA A CA 1
ATOM 706 C C . ALA A 1 89 ? -8.993 6.939 9.246 1.00 61.12 89 ALA A C 1
ATOM 708 O O . ALA A 1 89 ? -9.724 7.882 9.576 1.00 61.12 89 ALA A O 1
ATOM 709 N N . PRO A 1 90 ? -9.068 5.750 9.868 1.00 58.56 90 PRO A N 1
ATOM 710 C CA . PRO A 1 90 ? -9.967 5.463 10.962 1.00 58.56 90 PRO A CA 1
ATOM 711 C C . PRO A 1 90 ? -9.558 6.335 12.133 1.00 58.56 90 PRO A C 1
ATOM 713 O O . PRO A 1 90 ? -8.498 6.186 12.741 1.00 58.56 90 PRO A O 1
ATOM 716 N N . ARG A 1 91 ? -10.422 7.289 12.447 1.00 55.84 91 ARG A N 1
ATOM 717 C CA . ARG A 1 91 ? -10.256 8.121 13.622 1.00 55.84 91 ARG A CA 1
ATOM 718 C C . ARG A 1 91 ? -10.635 7.263 14.824 1.00 55.84 91 ARG A C 1
ATOM 720 O O . ARG A 1 91 ? -11.812 6.967 15.013 1.00 55.84 91 ARG A O 1
ATOM 727 N N . CYS A 1 92 ? -9.658 6.877 15.644 1.00 45.00 92 CYS A N 1
ATOM 728 C CA . CYS A 1 92 ? -9.931 6.385 16.992 1.00 45.00 92 CYS A CA 1
ATOM 729 C C . CYS A 1 92 ? -10.553 7.533 17.795 1.00 45.00 92 CYS A C 1
ATOM 731 O O . CYS A 1 92 ? -9.857 8.307 18.444 1.00 45.00 92 CYS A O 1
ATOM 733 N N . ARG A 1 93 ? -11.874 7.699 17.704 1.00 44.06 93 ARG A N 1
ATOM 734 C CA . ARG A 1 93 ? -12.622 8.538 18.632 1.00 44.06 93 ARG A CA 1
ATOM 735 C C . ARG A 1 93 ? -12.764 7.701 19.900 1.00 44.06 93 ARG A C 1
ATOM 737 O O . ARG A 1 93 ? -13.540 6.751 19.921 1.00 44.06 93 ARG A O 1
ATOM 744 N N . SER A 1 94 ? -11.959 7.996 20.916 1.00 44.47 94 SER A N 1
ATOM 745 C CA . SER A 1 94 ? -12.206 7.499 22.267 1.00 44.47 94 SER A CA 1
ATOM 746 C C . SER A 1 94 ? -13.522 8.117 22.740 1.00 44.47 94 SER A C 1
ATOM 748 O O . SER A 1 94 ? -13.552 9.266 23.175 1.00 44.47 94 SER A O 1
ATOM 750 N N . SER A 1 95 ? -14.629 7.407 22.550 1.00 42.22 95 SER A N 1
ATOM 751 C CA . SER A 1 95 ? -15.861 7.697 23.278 1.00 42.22 95 SER A CA 1
ATOM 752 C C . SER A 1 95 ? -15.696 7.143 24.695 1.00 42.22 95 SER A C 1
ATOM 754 O O . SER A 1 95 ? -15.267 5.997 24.823 1.00 42.22 95 SER A O 1
ATOM 756 N N . ASN A 1 96 ? -15.962 8.009 25.683 1.00 38.97 96 ASN A N 1
ATOM 757 C CA . ASN A 1 96 ? -15.915 7.805 27.142 1.00 38.97 96 ASN A CA 1
ATOM 758 C C . ASN A 1 96 ? -16.187 6.381 27.634 1.00 38.97 96 ASN A C 1
ATOM 760 O O . ASN A 1 96 ? -17.190 5.788 27.178 1.00 38.97 96 ASN A O 1
#

Foldseek 3Di:
DDDDDDDDDDPDDDDDDDDDDDPQDPVNVVLVVLVVVLVVVLVVVLVVVVVVQVVVCVVCVPDRDDSDPVVSVVVVVVVCVVPVSNVDRDDPPPDD

Organism: NCBI:txid47759

Radius of gyration: 21.74 Å; chains: 1; bounding box: 40×32×63 Å

pLDDT: mean 76.55, std 16.58, range [35.44, 93.44]